Protein AF-X1G5Z4-F1 (afdb_monomer_lite)

Structure (mmCIF, N/CA/C/O backbone):
data_AF-X1G5Z4-F1
#
_entry.id   AF-X1G5Z4-F1
#
loop_
_atom_site.group_PDB
_atom_site.id
_atom_site.type_symbol
_atom_site.label_atom_id
_atom_site.label_alt_id
_atom_site.label_comp_id
_atom_site.label_asym_id
_atom_site.label_entity_id
_atom_site.label_seq_id
_atom_site.pdbx_PDB_ins_code
_atom_site.Cartn_x
_atom_site.Cartn_y
_atom_site.Cartn_z
_atom_site.occupancy
_atom_site.B_iso_or_equiv
_atom_site.auth_seq_id
_atom_site.auth_comp_id
_atom_site.auth_asym_id
_atom_site.auth_atom_id
_atom_site.pdbx_PDB_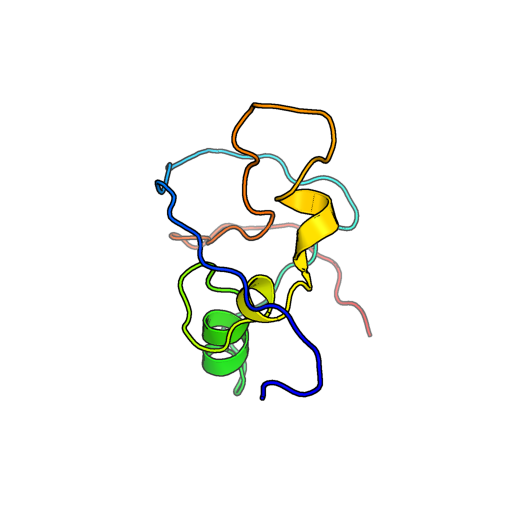model_num
ATOM 1 N N . LEU A 1 1 ? 25.718 -4.252 -3.796 1.00 71.56 1 LEU A N 1
ATOM 2 C CA . LEU A 1 1 ? 24.532 -3.883 -4.605 1.00 71.56 1 LEU A CA 1
ATOM 3 C C . LEU A 1 1 ? 23.380 -4.778 -4.162 1.00 71.56 1 LEU A C 1
ATOM 5 O O . LEU A 1 1 ? 23.634 -5.970 -4.118 1.00 71.56 1 LEU A O 1
ATOM 9 N N . TYR A 1 2 ? 22.230 -4.211 -3.768 1.00 82.38 2 TYR A N 1
ATOM 10 C CA . TYR A 1 2 ? 20.936 -4.788 -3.311 1.00 82.38 2 TYR A CA 1
ATOM 11 C C . TYR A 1 2 ? 20.721 -6.323 -3.258 1.00 82.38 2 TYR A C 1
ATOM 13 O O . TYR A 1 2 ? 19.683 -6.817 -3.669 1.00 82.38 2 TYR A O 1
ATOM 21 N N . GLN A 1 3 ? 21.6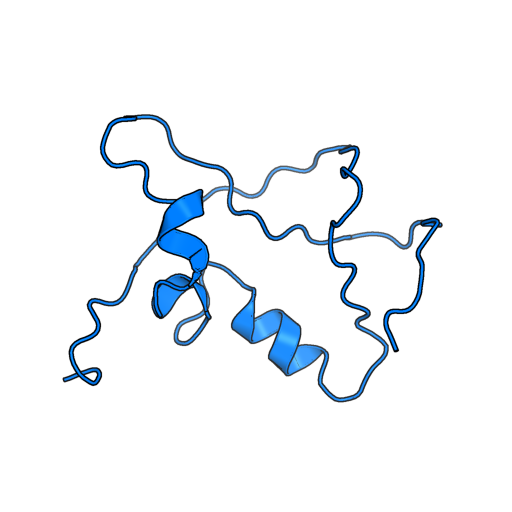80 -7.108 -2.767 1.00 86.12 3 GLN A N 1
ATOM 22 C CA . GLN A 1 3 ? 21.628 -8.577 -2.705 1.00 86.12 3 GLN A CA 1
ATOM 23 C C . GLN A 1 3 ? 21.183 -9.268 -4.011 1.00 86.12 3 GLN A C 1
ATOM 25 O O . GLN A 1 3 ? 20.529 -10.303 -3.982 1.00 86.12 3 GLN A O 1
ATOM 30 N N . GLY A 1 4 ? 21.526 -8.696 -5.170 1.00 85.62 4 GLY A N 1
ATOM 31 C CA . GLY A 1 4 ? 21.122 -9.231 -6.477 1.00 85.62 4 GLY A CA 1
ATOM 32 C C . GLY A 1 4 ? 19.701 -8.866 -6.929 1.00 85.62 4 GLY A C 1
ATOM 33 O O . GLY A 1 4 ? 19.297 -9.302 -8.004 1.00 85.62 4 GLY A O 1
ATOM 34 N N . HIS A 1 5 ? 18.967 -8.048 -6.169 1.00 85.00 5 HIS A N 1
ATOM 35 C CA . HIS A 1 5 ? 17.671 -7.512 -6.583 1.00 85.00 5 HIS A CA 1
ATOM 36 C C . HIS A 1 5 ? 17.821 -6.334 -7.551 1.00 85.00 5 HIS A C 1
ATOM 38 O O . HIS A 1 5 ? 18.661 -5.447 -7.362 1.00 85.00 5 HIS A O 1
ATOM 44 N N . TYR A 1 6 ? 16.957 -6.316 -8.567 1.00 89.06 6 TYR A N 1
ATOM 45 C CA . TYR A 1 6 ? 16.745 -5.169 -9.444 1.00 89.06 6 TYR A CA 1
ATOM 46 C C . TYR A 1 6 ? 15.545 -4.388 -8.931 1.00 89.06 6 TYR A C 1
ATOM 48 O O . TYR A 1 6 ? 14.402 -4.798 -9.121 1.00 89.06 6 TYR A O 1
ATOM 56 N N . LEU A 1 7 ? 15.829 -3.270 -8.269 1.00 91.69 7 LEU A N 1
ATOM 57 C CA . LEU A 1 7 ? 14.798 -2.451 -7.654 1.00 91.69 7 LEU A CA 1
ATOM 58 C C . LEU A 1 7 ? 13.822 -1.895 -8.689 1.00 91.69 7 LEU A C 1
ATOM 60 O O . LEU A 1 7 ? 14.233 -1.388 -9.738 1.00 91.69 7 LEU A O 1
ATOM 64 N N . ASN A 1 8 ? 12.537 -1.934 -8.353 1.00 90.25 8 ASN A N 1
ATOM 65 C CA . ASN A 1 8 ? 11.517 -1.259 -9.140 1.00 90.25 8 ASN A CA 1
ATOM 66 C C . ASN A 1 8 ? 11.483 0.237 -8.844 1.00 90.25 8 ASN A C 1
ATOM 68 O O . ASN A 1 8 ? 11.630 0.673 -7.706 1.00 90.25 8 ASN A O 1
ATOM 72 N N . SER A 1 9 ? 11.177 1.014 -9.878 1.00 89.44 9 SER A N 1
ATOM 73 C CA . SER A 1 9 ? 10.759 2.404 -9.751 1.00 89.44 9 SER A CA 1
ATOM 74 C C . SER A 1 9 ? 9.485 2.585 -10.561 1.00 89.44 9 SER A C 1
ATOM 76 O O . SER A 1 9 ? 9.459 2.279 -11.755 1.00 89.44 9 SER A O 1
ATOM 78 N N . VAL A 1 10 ? 8.417 3.034 -9.906 1.00 88.75 10 VAL A N 1
ATOM 79 C CA . VAL A 1 10 ? 7.105 3.209 -10.532 1.00 88.75 10 VAL A CA 1
ATOM 80 C C . VAL A 1 10 ? 6.582 4.621 -10.313 1.00 88.75 10 VAL A C 1
ATOM 82 O O . VAL A 1 10 ? 6.946 5.305 -9.357 1.00 88.75 10 VAL A O 1
ATOM 85 N N . LYS A 1 11 ? 5.693 5.039 -11.210 1.00 90.38 11 LYS A N 1
ATOM 86 C CA . LYS A 1 11 ? 4.832 6.207 -11.046 1.00 90.38 11 LYS A CA 1
ATOM 87 C C . LYS A 1 11 ? 3.420 5.819 -11.439 1.00 90.38 11 LYS A C 1
ATOM 89 O O . LYS A 1 11 ? 3.235 5.019 -12.358 1.00 90.38 11 LYS A O 1
ATOM 94 N N . GLY A 1 12 ? 2.444 6.376 -10.740 1.00 88.62 12 GLY A N 1
ATOM 95 C CA . GLY A 1 12 ? 1.040 6.109 -11.002 1.00 88.62 12 GLY A CA 1
ATOM 96 C C . GLY A 1 12 ? 0.158 7.280 -10.615 1.00 88.62 12 GLY A C 1
ATOM 97 O O . GLY A 1 12 ? 0.611 8.283 -10.068 1.00 88.62 12 GLY A O 1
ATOM 98 N N . GLU A 1 13 ? -1.125 7.131 -10.909 1.00 92.44 13 GLU A N 1
ATOM 99 C CA . GLU A 1 13 ? -2.153 8.082 -10.519 1.00 92.44 13 GLU A CA 1
ATOM 100 C C . GLU A 1 13 ? -3.089 7.437 -9.498 1.00 92.44 13 GLU A C 1
ATOM 102 O O . GLU A 1 13 ? -3.424 6.252 -9.573 1.00 92.44 13 GLU A O 1
ATOM 107 N N . TYR A 1 14 ? -3.515 8.235 -8.522 1.00 92.75 14 TYR A N 1
ATOM 108 C CA . TYR A 1 14 ? -4.506 7.818 -7.544 1.00 92.75 14 TYR A CA 1
ATOM 109 C C . TYR A 1 14 ? -5.905 8.140 -8.053 1.00 92.75 14 TYR A C 1
ATOM 111 O O . TYR A 1 14 ? -6.226 9.298 -8.318 1.00 92.75 14 TYR A O 1
ATOM 119 N N . HIS A 1 15 ? -6.764 7.126 -8.101 1.00 93.00 15 HIS A N 1
ATOM 120 C CA . HIS A 1 15 ? -8.169 7.287 -8.456 1.00 93.00 15 HIS A CA 1
ATOM 121 C C . HIS A 1 15 ? -9.066 6.912 -7.278 1.00 93.00 15 HIS A C 1
ATOM 123 O O . HIS A 1 15 ? -8.862 5.900 -6.609 1.00 93.00 15 HIS A O 1
ATOM 129 N N . LEU A 1 16 ? -10.074 7.746 -7.020 1.00 94.38 16 LEU A N 1
ATOM 130 C CA . LEU A 1 16 ? -11.135 7.425 -6.073 1.00 94.38 16 LEU A CA 1
ATOM 131 C C . LEU A 1 16 ? -12.154 6.528 -6.765 1.00 94.38 16 LEU A C 1
ATOM 133 O O . LEU A 1 16 ? -12.830 6.965 -7.693 1.00 94.38 16 LEU A O 1
ATOM 137 N N . GLU A 1 17 ? -12.298 5.301 -6.281 1.00 93.50 17 GLU A N 1
ATOM 138 C CA . GLU A 1 17 ? -13.285 4.357 -6.794 1.00 93.50 17 GLU A CA 1
ATOM 139 C C . GLU A 1 17 ? -14.114 3.730 -5.671 1.00 93.50 17 GLU A C 1
ATOM 141 O O . GLU A 1 17 ? -13.672 3.604 -4.527 1.00 93.50 17 GLU A O 1
ATOM 146 N N . LYS A 1 18 ? -15.345 3.335 -6.009 1.00 91.75 18 LYS A N 1
ATOM 147 C CA . LYS A 1 18 ? -16.099 2.359 -5.221 1.00 91.75 18 LYS A CA 1
ATOM 148 C C . LYS A 1 18 ? -15.785 0.994 -5.804 1.00 91.75 18 LYS A C 1
ATOM 150 O O . LYS A 1 18 ? -16.006 0.784 -6.994 1.00 91.75 18 LYS A O 1
ATOM 155 N N . LYS A 1 19 ? -15.280 0.093 -4.971 1.00 91.00 19 LYS A N 1
ATOM 156 C CA . LYS A 1 19 ? -14.815 -1.220 -5.398 1.00 91.00 19 LYS A CA 1
ATOM 157 C C . LYS A 1 19 ? -15.402 -2.302 -4.508 1.00 91.00 19 LYS A C 1
ATOM 159 O O . LYS A 1 19 ? -15.442 -2.143 -3.289 1.00 91.00 19 LYS A O 1
ATOM 164 N N . GLU A 1 20 ? -15.827 -3.389 -5.132 1.00 91.62 20 GLU A N 1
ATOM 165 C CA . GLU A 1 20 ? -16.117 -4.641 -4.445 1.00 91.62 20 GLU A CA 1
ATOM 166 C C . GLU A 1 20 ? -14.845 -5.485 -4.403 1.00 91.62 20 GLU A C 1
ATOM 168 O O . GLU A 1 20 ? -14.124 -5.599 -5.397 1.00 91.62 20 GLU A O 1
ATOM 173 N N . PHE A 1 21 ? -14.554 -6.048 -3.236 1.00 90.94 21 PHE A N 1
ATOM 174 C CA . PHE A 1 21 ? -13.378 -6.880 -3.029 1.00 90.94 21 PHE A CA 1
ATOM 175 C C . PHE A 1 21 ? -13.792 -8.351 -3.002 1.00 90.94 21 PHE A C 1
ATOM 177 O O . PHE A 1 21 ? -14.747 -8.684 -2.297 1.00 90.94 21 PHE A O 1
ATOM 184 N N . PRO A 1 22 ? -13.107 -9.229 -3.754 1.00 91.94 22 PRO A N 1
ATOM 185 C CA . PRO A 1 22 ? -13.401 -10.654 -3.726 1.00 91.94 22 PRO A CA 1
ATOM 186 C C . PRO A 1 22 ? -13.018 -11.273 -2.376 1.00 91.94 22 PRO A C 1
ATOM 188 O O . PRO A 1 22 ? -12.195 -10.728 -1.628 1.00 91.94 22 PRO A O 1
ATOM 191 N N . GLU A 1 23 ? -13.583 -12.447 -2.094 1.00 90.88 23 GLU A N 1
ATOM 192 C CA . GLU A 1 23 ? -13.168 -13.293 -0.974 1.00 90.88 23 GLU A CA 1
ATOM 193 C C . GLU A 1 23 ? -11.653 -13.564 -1.023 1.00 90.88 23 GLU A C 1
ATOM 195 O O . GLU A 1 23 ? -11.058 -13.675 -2.098 1.00 90.88 23 GLU A O 1
ATOM 200 N N . GLY A 1 24 ? -11.015 -13.621 0.148 1.00 90.75 24 GLY A N 1
ATOM 201 C CA . GLY A 1 24 ? -9.560 -13.759 0.274 1.00 90.75 24 GLY A CA 1
ATOM 202 C C . GLY A 1 24 ? -8.787 -12.437 0.227 1.00 90.75 24 GLY A C 1
ATOM 203 O O . GLY A 1 24 ? -7.570 -12.436 0.412 1.00 90.75 24 GLY A O 1
ATOM 204 N N . THR A 1 25 ? -9.460 -11.297 0.031 1.00 93.00 25 THR A N 1
ATOM 205 C CA . THR A 1 25 ? -8.823 -9.979 0.181 1.00 93.00 25 THR A CA 1
ATOM 206 C C . THR A 1 25 ? -8.429 -9.735 1.638 1.00 93.00 25 THR A C 1
ATOM 208 O O . THR A 1 25 ? -9.260 -9.812 2.542 1.00 93.00 25 THR A O 1
ATOM 211 N N . LEU A 1 26 ? -7.166 -9.373 1.869 1.00 93.69 26 LEU A N 1
ATOM 212 C CA . LEU A 1 26 ? -6.668 -9.061 3.206 1.00 93.69 26 LEU A CA 1
ATOM 213 C C . LEU A 1 26 ? -7.030 -7.629 3.610 1.00 93.69 26 LEU A C 1
ATOM 215 O O . LEU A 1 26 ? -6.676 -6.663 2.934 1.00 93.69 26 LEU A O 1
ATOM 219 N N . PHE A 1 27 ? -7.687 -7.491 4.761 1.00 93.06 27 PHE A N 1
ATOM 220 C CA . PHE A 1 27 ? -7.927 -6.200 5.397 1.00 93.06 27 PHE A CA 1
ATOM 221 C C . PHE A 1 27 ? -6.861 -5.923 6.459 1.00 93.06 27 PHE A C 1
ATOM 223 O O . PHE A 1 27 ? -6.782 -6.619 7.470 1.00 93.06 27 PHE A O 1
ATOM 230 N N . ILE A 1 28 ? -6.077 -4.863 6.267 1.00 93.12 28 ILE A N 1
ATOM 231 C CA . ILE A 1 28 ? -5.012 -4.482 7.199 1.00 93.12 28 ILE A CA 1
ATOM 232 C C . ILE A 1 28 ? -5.502 -3.321 8.061 1.00 93.12 28 ILE A C 1
ATOM 234 O O . ILE A 1 28 ? -5.654 -2.192 7.595 1.00 93.12 28 ILE A O 1
ATOM 238 N N . ALA A 1 29 ? -5.764 -3.602 9.338 1.00 91.69 29 ALA A N 1
ATOM 239 C CA . ALA A 1 29 ? -6.185 -2.583 10.288 1.00 91.69 29 ALA A CA 1
ATOM 240 C C . ALA A 1 29 ? -5.022 -1.643 10.639 1.00 91.69 29 ALA A C 1
ATOM 242 O O . ALA A 1 29 ? -3.902 -2.084 10.895 1.00 91.69 29 ALA A O 1
ATOM 243 N N . THR A 1 30 ? -5.310 -0.344 10.723 1.00 92.06 30 THR A N 1
ATOM 244 C CA . THR A 1 30 ? -4.344 0.674 11.168 1.00 92.06 30 THR A CA 1
ATOM 245 C C . THR A 1 30 ? -4.397 0.936 12.676 1.00 92.06 30 THR A C 1
ATOM 247 O O . THR A 1 30 ? -3.552 1.642 13.212 1.00 92.06 30 THR A O 1
ATOM 250 N N . ALA A 1 31 ? -5.349 0.334 13.394 1.00 92.31 31 ALA A N 1
ATOM 251 C CA . ALA A 1 31 ? -5.460 0.408 14.852 1.00 92.31 31 ALA A CA 1
ATOM 252 C C . ALA A 1 31 ? -4.546 -0.621 15.550 1.00 92.31 31 ALA A C 1
ATOM 254 O O . ALA A 1 31 ? -4.994 -1.388 16.398 1.00 92.31 31 ALA A O 1
ATOM 255 N N . GLN A 1 32 ? -3.271 -0.671 15.157 1.00 94.94 32 GLN A N 1
ATOM 256 C CA . GLN A 1 32 ? -2.257 -1.547 15.749 1.00 94.94 32 GLN A CA 1
ATOM 257 C C . GLN A 1 32 ? -0.881 -0.857 15.776 1.00 94.94 32 GLN A C 1
ATOM 259 O O . GLN A 1 32 ? -0.637 0.027 14.952 1.00 94.94 32 GLN A O 1
ATOM 264 N N . PRO A 1 33 ? 0.054 -1.269 16.655 1.00 97.69 33 PRO A N 1
ATOM 265 C CA . PRO A 1 33 ? 1.351 -0.598 16.810 1.00 97.69 33 PRO A CA 1
ATOM 266 C C . PRO A 1 33 ? 2.192 -0.506 15.528 1.00 97.69 33 PRO A C 1
ATOM 268 O O . PRO A 1 33 ? 2.914 0.466 15.329 1.00 97.69 33 PRO A O 1
ATOM 271 N N . LEU A 1 34 ? 2.083 -1.497 14.636 1.00 97.44 34 LEU A N 1
ATOM 272 C CA . LEU A 1 34 ? 2.873 -1.582 13.402 1.00 97.44 34 LEU A CA 1
ATOM 273 C C . LEU A 1 34 ? 2.181 -0.963 12.177 1.00 97.44 34 LEU A C 1
ATOM 275 O O . LEU A 1 34 ? 2.640 -1.155 11.052 1.00 97.44 34 LEU A O 1
ATOM 279 N N . ALA A 1 35 ? 1.098 -0.204 12.362 1.00 96.38 35 ALA A N 1
ATOM 280 C CA . ALA A 1 35 ? 0.334 0.375 11.256 1.00 96.38 35 ALA A CA 1
ATOM 281 C C . ALA A 1 35 ? 1.180 1.252 10.321 1.00 96.38 35 ALA A C 1
ATOM 283 O O . ALA A 1 35 ? 1.047 1.152 9.104 1.00 96.38 35 ALA A O 1
ATOM 284 N N . ASN A 1 36 ? 2.090 2.057 10.876 1.00 96.38 36 ASN A N 1
ATOM 285 C CA . ASN A 1 36 ? 2.983 2.904 10.082 1.00 96.38 36 ASN A CA 1
ATOM 286 C C . ASN A 1 36 ? 3.955 2.076 9.233 1.00 96.38 36 ASN A C 1
ATOM 288 O O . ASN A 1 36 ? 4.224 2.433 8.091 1.00 96.38 36 ASN A O 1
ATOM 292 N N . VAL A 1 37 ? 4.443 0.951 9.768 1.00 97.06 37 VAL A N 1
ATOM 293 C CA . VAL A 1 37 ? 5.323 0.030 9.035 1.00 97.06 37 VAL A CA 1
ATOM 294 C C . VAL A 1 37 ? 4.550 -0.630 7.899 1.00 97.06 37 VAL A C 1
ATOM 296 O O . VAL A 1 37 ? 5.022 -0.638 6.769 1.00 97.06 37 VAL A O 1
ATOM 299 N N . ALA A 1 38 ? 3.337 -1.120 8.168 1.00 97.06 38 ALA A N 1
ATOM 300 C CA . ALA A 1 38 ? 2.485 -1.694 7.132 1.00 97.06 38 ALA A CA 1
ATOM 301 C C . ALA A 1 38 ? 2.180 -0.675 6.021 1.00 97.06 38 ALA A C 1
ATOM 303 O O . ALA A 1 38 ? 2.331 -0.995 4.846 1.00 97.06 38 ALA A O 1
ATOM 304 N N . ALA A 1 39 ? 1.815 0.561 6.378 1.00 95.69 39 ALA A N 1
ATOM 305 C CA . ALA A 1 39 ? 1.563 1.626 5.411 1.00 95.69 39 ALA A CA 1
ATOM 306 C C . ALA A 1 39 ? 2.807 1.939 4.562 1.00 95.69 39 ALA A C 1
ATOM 308 O O . ALA A 1 39 ? 2.700 2.016 3.344 1.00 95.69 39 ALA A O 1
ATOM 309 N N . TYR A 1 40 ? 3.983 2.055 5.186 1.00 97.00 40 TYR A N 1
ATOM 310 C CA . TYR A 1 40 ? 5.243 2.319 4.487 1.00 97.00 40 TYR A CA 1
ATOM 311 C C . TYR A 1 40 ? 5.649 1.183 3.538 1.00 97.00 40 TYR A C 1
ATOM 313 O O . TYR A 1 40 ? 6.070 1.441 2.413 1.00 97.00 40 TYR A O 1
ATOM 321 N N . LEU A 1 41 ? 5.501 -0.073 3.971 1.00 97.50 41 LEU A N 1
ATOM 322 C CA . LEU A 1 41 ? 5.843 -1.247 3.166 1.00 97.50 41 LEU A CA 1
ATOM 323 C C . LEU A 1 41 ? 4.899 -1.443 1.977 1.00 97.50 41 LEU A C 1
ATOM 325 O O . LEU A 1 41 ? 5.317 -1.965 0.944 1.00 97.50 41 LEU A O 1
ATOM 329 N N . LEU A 1 42 ? 3.631 -1.065 2.130 1.00 96.69 42 LEU A N 1
ATOM 330 C CA . LEU A 1 42 ? 2.604 -1.261 1.111 1.00 96.69 42 LEU A CA 1
ATOM 331 C C . LEU A 1 42 ? 2.443 -0.061 0.175 1.00 96.69 42 LEU A C 1
ATOM 333 O O . LEU A 1 42 ? 1.802 -0.213 -0.860 1.00 96.69 42 LEU A O 1
ATOM 337 N N . GLU A 1 43 ? 3.005 1.102 0.497 1.00 95.25 43 GLU A N 1
ATOM 338 C CA . GLU A 1 43 ? 2.962 2.286 -0.362 1.00 95.25 43 GLU A CA 1
ATOM 339 C C . GLU A 1 43 ? 3.817 2.067 -1.633 1.00 95.25 43 GLU A C 1
ATOM 341 O O . GLU A 1 43 ? 5.004 1.749 -1.526 1.00 95.25 43 GLU A O 1
ATOM 346 N N . PRO A 1 44 ? 3.248 2.227 -2.846 1.00 93.94 44 PRO A N 1
ATOM 347 C CA . PRO A 1 44 ? 3.927 1.875 -4.097 1.00 93.94 44 PRO A CA 1
ATOM 348 C C . PRO A 1 44 ? 5.126 2.772 -4.427 1.00 93.94 44 PRO A C 1
ATOM 350 O O . PRO A 1 44 ? 6.070 2.312 -5.061 1.00 93.9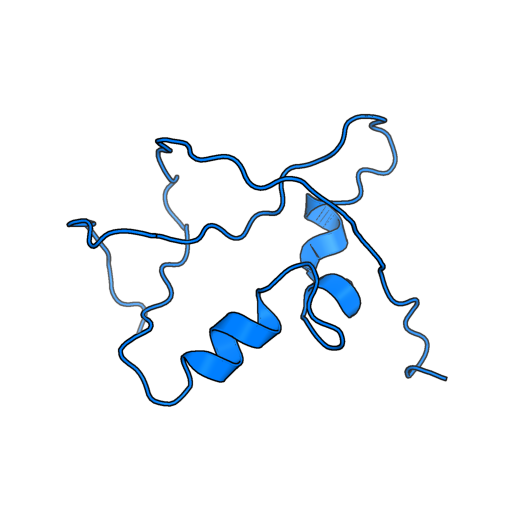4 44 PRO A O 1
ATOM 353 N N . GLU A 1 45 ? 5.101 4.038 -4.008 1.00 93.69 45 GLU A N 1
ATOM 354 C CA . GLU A 1 45 ? 6.191 4.999 -4.245 1.00 93.69 45 GLU A CA 1
ATOM 355 C C . GLU A 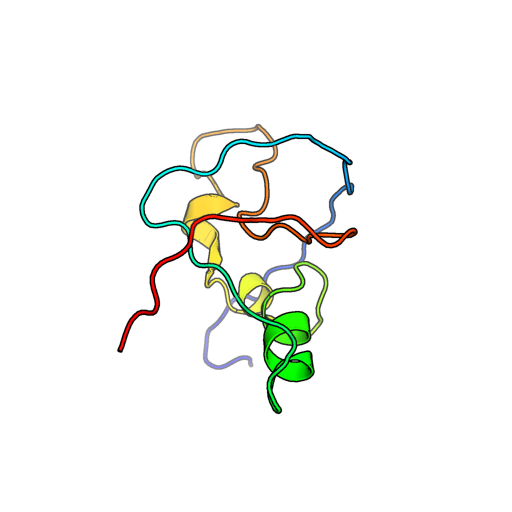1 45 ? 7.145 5.135 -3.046 1.00 93.69 45 GLU A C 1
ATOM 357 O O . GLU A 1 45 ? 7.920 6.085 -2.973 1.00 93.69 45 GLU A O 1
ATOM 362 N N . SER A 1 46 ? 7.080 4.205 -2.090 1.00 94.81 46 SER A N 1
ATOM 363 C CA . SER A 1 46 ? 7.993 4.159 -0.948 1.00 94.81 46 SER A CA 1
ATOM 364 C C . SER A 1 46 ? 9.392 3.719 -1.371 1.00 94.81 46 SER A C 1
ATOM 366 O O . SER A 1 46 ? 9.526 2.739 -2.100 1.00 94.81 46 SER A O 1
ATOM 368 N N . ASP A 1 47 ? 10.427 4.391 -0.864 1.00 92.69 47 ASP A N 1
ATOM 369 C CA . ASP A 1 47 ? 11.828 4.148 -1.242 1.00 92.69 47 ASP A CA 1
ATOM 370 C C . ASP A 1 47 ? 12.341 2.741 -0.879 1.00 92.69 47 ASP A C 1
ATOM 372 O O . ASP A 1 47 ? 13.274 2.250 -1.512 1.00 92.69 47 ASP A O 1
ATOM 376 N N . ASP A 1 48 ? 11.745 2.093 0.128 1.00 93.31 48 ASP A N 1
ATOM 377 C CA . ASP A 1 48 ? 12.146 0.766 0.625 1.00 93.31 48 ASP A CA 1
ATOM 378 C C . ASP A 1 48 ? 10.919 -0.139 0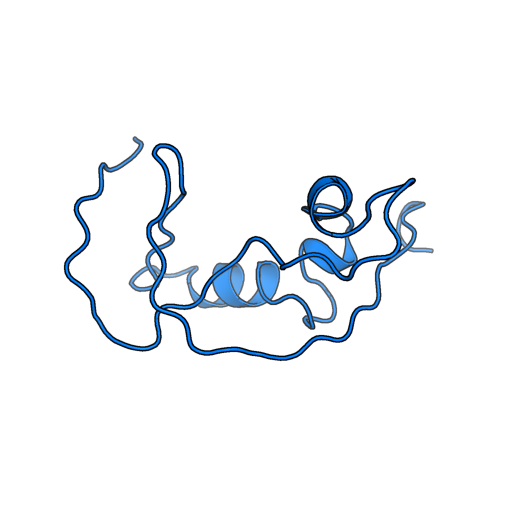.864 1.00 93.31 48 ASP A C 1
ATOM 380 O O . ASP A 1 48 ? 10.848 -0.933 1.805 1.00 93.31 48 ASP A O 1
ATOM 384 N N . GLY A 1 49 ? 9.891 0.031 0.026 1.00 95.38 49 GLY A N 1
ATOM 385 C CA . GLY A 1 49 ? 8.640 -0.724 0.094 1.00 95.38 49 GLY A CA 1
ATOM 386 C C . GLY A 1 49 ? 8.706 -2.101 -0.575 1.00 95.38 49 GLY A C 1
ATOM 387 O O . GLY A 1 49 ? 9.608 -2.424 -1.348 1.00 95.38 49 GLY A O 1
ATOM 388 N N . LEU A 1 50 ? 7.680 -2.921 -0.348 1.00 96.12 50 LEU A N 1
ATOM 389 C CA . LEU A 1 50 ? 7.575 -4.265 -0.928 1.00 96.12 50 LEU A CA 1
ATOM 390 C C . LEU A 1 50 ? 7.553 -4.252 -2.463 1.00 96.12 50 LEU A C 1
ATOM 392 O O . LEU A 1 50 ? 8.058 -5.181 -3.093 1.00 96.12 50 LEU A O 1
ATOM 396 N N . LEU A 1 51 ? 6.989 -3.206 -3.076 1.00 94.62 51 LEU A N 1
ATOM 397 C CA . LEU A 1 51 ? 7.008 -3.055 -4.530 1.00 94.62 51 LEU A CA 1
ATOM 398 C C . LEU A 1 51 ? 8.424 -2.808 -5.061 1.00 94.62 51 LEU A C 1
ATOM 400 O O . LEU A 1 51 ? 8.802 -3.421 -6.060 1.00 94.62 51 LEU A O 1
ATOM 404 N N . VAL A 1 52 ? 9.204 -1.958 -4.387 1.00 94.25 52 VAL A N 1
ATOM 405 C CA . VAL A 1 52 ? 10.611 -1.698 -4.730 1.00 94.25 52 VAL A CA 1
ATOM 406 C C . VAL A 1 52 ? 11.420 -2.995 -4.691 1.00 94.25 52 VAL A C 1
ATOM 408 O O . VAL A 1 52 ? 12.216 -3.238 -5.595 1.00 94.25 52 VAL A O 1
ATOM 411 N N . TRP A 1 53 ? 11.127 -3.876 -3.730 1.00 94.31 53 TRP A N 1
ATOM 412 C CA . TRP A 1 53 ? 11.715 -5.217 -3.593 1.00 94.31 53 TRP A CA 1
ATOM 413 C C . TRP A 1 53 ? 11.030 -6.323 -4.41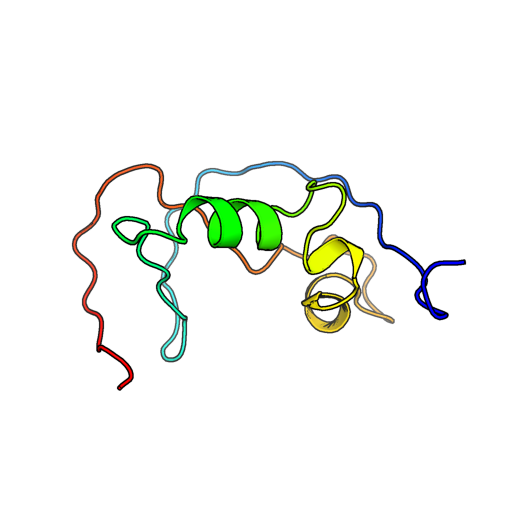5 1.00 94.31 53 TRP A C 1
ATOM 415 O O . TRP A 1 53 ? 11.184 -7.507 -4.112 1.00 94.31 53 TRP A O 1
ATOM 425 N N . ASN A 1 54 ? 10.293 -5.963 -5.468 1.00 92.94 54 ASN A N 1
ATOM 426 C CA . ASN A 1 54 ? 9.722 -6.886 -6.457 1.00 92.94 54 ASN A CA 1
ATOM 427 C C . ASN A 1 54 ? 8.607 -7.827 -5.952 1.00 92.94 54 ASN A C 1
ATOM 429 O O . ASN A 1 54 ? 8.211 -8.760 -6.657 1.00 92.94 54 ASN A O 1
ATOM 433 N N . PHE A 1 55 ? 8.052 -7.610 -4.754 1.00 94.19 55 PHE A N 1
ATOM 434 C CA . PHE A 1 55 ? 7.029 -8.501 -4.184 1.00 94.19 55 PHE A CA 1
ATOM 435 C C . PHE A 1 55 ? 5.746 -8.547 -5.034 1.00 94.19 55 PHE A C 1
ATOM 437 O O . PHE A 1 55 ? 5.094 -9.586 -5.150 1.00 94.19 55 PHE A O 1
ATOM 444 N N . PHE A 1 56 ? 5.394 -7.422 -5.661 1.00 93.38 56 PHE A N 1
ATOM 445 C CA . PHE A 1 56 ? 4.167 -7.268 -6.444 1.00 93.38 56 PHE A CA 1
ATOM 446 C C . PHE A 1 56 ? 4.364 -7.404 -7.961 1.00 93.38 56 PHE A C 1
ATOM 448 O O . PHE A 1 56 ? 3.409 -7.178 -8.705 1.00 93.38 56 PHE A O 1
ATOM 455 N N . ASP A 1 57 ? 5.542 -7.813 -8.444 1.00 89.69 57 ASP A N 1
ATOM 456 C CA . ASP A 1 57 ? 5.867 -7.839 -9.883 1.00 89.69 57 ASP A CA 1
ATOM 457 C C . ASP A 1 57 ? 4.862 -8.626 -10.712 1.00 89.69 57 ASP A C 1
ATOM 459 O O . ASP A 1 57 ? 4.474 -8.199 -11.793 1.00 89.69 57 ASP A O 1
ATOM 463 N N . ARG A 1 58 ? 4.365 -9.741 -10.173 1.00 87.31 58 ARG A N 1
ATOM 464 C CA . ARG A 1 58 ? 3.360 -10.574 -10.850 1.00 87.31 58 ARG A CA 1
ATOM 465 C C . ARG A 1 58 ? 2.035 -9.850 -11.103 1.00 87.31 58 ARG A C 1
ATOM 467 O O . ARG A 1 58 ? 1.286 -10.271 -11.977 1.00 87.31 58 ARG A O 1
ATOM 474 N N . TYR A 1 59 ? 1.743 -8.804 -10.334 1.00 86.38 59 TYR A N 1
ATOM 475 C CA . TYR A 1 59 ? 0.528 -8.004 -10.456 1.00 86.38 59 TYR A CA 1
ATOM 476 C C . TYR A 1 59 ? 0.746 -6.758 -11.311 1.00 86.38 59 TYR A C 1
ATOM 478 O O . TYR A 1 59 ? -0.148 -6.385 -12.065 1.00 86.38 59 TYR A O 1
ATOM 486 N N . VAL A 1 60 ? 1.916 -6.118 -11.204 1.00 86.12 60 VAL A N 1
ATOM 487 C CA . VAL A 1 60 ? 2.178 -4.839 -11.885 1.00 86.12 60 VAL A CA 1
ATOM 488 C C . VAL A 1 60 ? 2.921 -4.972 -13.217 1.00 86.12 60 VAL A C 1
ATOM 490 O O . VAL A 1 60 ? 2.709 -4.159 -14.116 1.00 86.12 60 VAL A O 1
ATOM 493 N N . VAL A 1 61 ? 3.757 -5.999 -13.380 1.00 77.31 61 VAL A N 1
ATOM 494 C CA . VAL A 1 61 ? 4.564 -6.235 -14.582 1.00 77.31 61 VAL A CA 1
ATOM 495 C C . VAL A 1 61 ? 4.024 -7.459 -15.316 1.00 77.31 61 VAL A C 1
ATOM 497 O O . VAL A 1 61 ? 4.342 -8.606 -15.008 1.00 77.31 61 VAL A O 1
ATOM 500 N N . SER A 1 62 ? 3.213 -7.224 -16.345 1.00 68.25 62 SER A N 1
ATOM 501 C CA . SER A 1 62 ? 2.812 -8.282 -17.271 1.00 68.25 62 SER A CA 1
ATOM 502 C C . SER A 1 62 ? 3.813 -8.375 -18.422 1.00 68.25 62 SER A C 1
ATOM 504 O O . SER A 1 62 ? 3.927 -7.450 -19.221 1.00 68.25 62 SER A O 1
ATOM 506 N N . GLN A 1 63 ? 4.479 -9.526 -18.564 1.00 66.62 63 GLN A N 1
ATOM 507 C CA . GLN A 1 63 ? 5.469 -9.778 -19.626 1.00 66.62 63 GLN A CA 1
ATOM 508 C C . GLN A 1 63 ? 4.913 -9.620 -21.055 1.00 66.62 63 GLN A C 1
ATOM 510 O O . GLN A 1 63 ? 5.682 -9.427 -21.991 1.00 66.62 63 GLN A O 1
ATOM 515 N N . TRP A 1 64 ? 3.587 -9.674 -21.231 1.00 71.62 64 TRP A N 1
ATOM 516 C CA . TRP A 1 64 ? 2.938 -9.695 -22.548 1.00 71.62 64 TRP A CA 1
ATOM 517 C C . TRP A 1 64 ? 1.818 -8.661 -22.712 1.00 71.62 64 TRP A C 1
ATOM 519 O O . TRP A 1 64 ? 1.099 -8.692 -23.710 1.00 71.62 64 TRP A O 1
ATOM 529 N N . ARG A 1 65 ? 1.639 -7.743 -21.750 1.00 70.62 65 ARG A N 1
ATOM 530 C CA . ARG A 1 65 ? 0.618 -6.682 -21.839 1.00 70.62 65 ARG A CA 1
ATOM 531 C C . ARG A 1 65 ? 1.296 -5.323 -21.808 1.00 70.62 65 ARG A C 1
ATOM 533 O O . ARG A 1 65 ? 2.184 -5.097 -20.999 1.00 70.62 65 ARG A O 1
ATOM 540 N N . ARG A 1 66 ? 0.857 -4.424 -22.688 1.00 71.62 66 ARG A N 1
ATOM 541 C CA . ARG A 1 66 ? 1.354 -3.038 -22.764 1.00 71.62 66 ARG A CA 1
ATOM 542 C C . ARG A 1 66 ? 0.560 -2.072 -21.880 1.00 71.62 66 ARG A C 1
ATOM 544 O O . ARG A 1 66 ? 0.890 -0.895 -21.825 1.00 71.62 66 ARG A O 1
ATOM 551 N N . GLU A 1 67 ? -0.496 -2.556 -21.234 1.00 80.81 67 GLU A N 1
ATOM 552 C CA . GLU A 1 67 ? -1.379 -1.762 -20.384 1.00 80.81 67 GLU A CA 1
ATOM 553 C C . GLU A 1 67 ? -0.786 -1.598 -18.987 1.00 80.81 67 GLU A C 1
ATOM 555 O O . GLU A 1 67 ? -0.304 -2.569 -18.393 1.00 80.81 67 GLU A O 1
ATOM 560 N N . LEU A 1 68 ? -0.882 -0.380 -18.449 1.00 80.69 68 LEU A N 1
ATOM 561 C CA . LEU A 1 68 ? -0.571 -0.111 -17.050 1.00 80.69 68 LEU A CA 1
ATOM 562 C C . LEU A 1 68 ? -1.495 -0.949 -16.164 1.00 80.69 68 LEU A C 1
ATOM 564 O O . LEU A 1 68 ? -2.713 -0.941 -16.339 1.00 80.69 68 LEU A O 1
ATOM 568 N N . GLN A 1 69 ? -0.908 -1.689 -15.231 1.00 87.94 69 GLN A N 1
ATOM 569 C CA . GLN A 1 69 ? -1.662 -2.501 -14.287 1.00 87.94 69 GLN A CA 1
ATOM 570 C C . GLN A 1 69 ? -1.963 -1.704 -13.019 1.00 87.94 69 GLN A C 1
ATOM 572 O O . GLN A 1 69 ? -1.165 -0.877 -12.574 1.00 87.94 69 GLN A O 1
ATOM 577 N N . THR A 1 70 ? -3.117 -1.973 -12.416 1.00 90.94 70 THR A N 1
ATOM 578 C CA . THR A 1 70 ? -3.481 -1.387 -11.127 1.00 90.94 70 THR A CA 1
ATOM 579 C C . THR A 1 70 ? -2.700 -2.068 -10.010 1.00 90.94 70 THR A C 1
ATOM 581 O O . THR A 1 70 ? -2.666 -3.294 -9.912 1.00 90.94 70 THR A O 1
ATOM 584 N N . TYR A 1 71 ? -2.094 -1.267 -9.141 1.00 94.00 71 TYR A N 1
ATOM 585 C CA . TYR A 1 71 ? -1.423 -1.770 -7.951 1.00 94.00 71 TYR A CA 1
ATOM 586 C C . TYR A 1 71 ? -2.443 -2.407 -6.981 1.00 94.00 71 TYR A C 1
ATOM 588 O O . TYR A 1 71 ? -3.487 -1.802 -6.730 1.00 94.00 71 TYR A O 1
ATOM 596 N N . PRO A 1 72 ? -2.188 -3.609 -6.425 1.00 94.31 72 PRO A N 1
ATOM 597 C CA . PRO A 1 72 ? -3.202 -4.381 -5.698 1.00 94.31 72 PRO A CA 1
ATOM 598 C C . PRO A 1 72 ? -3.445 -3.918 -4.249 1.00 94.31 72 PRO A C 1
ATOM 600 O O . PRO A 1 72 ? -4.145 -4.599 -3.503 1.00 94.31 72 PRO A O 1
ATOM 603 N N . VAL A 1 73 ? -2.880 -2.783 -3.826 1.00 95.62 73 VAL A N 1
ATOM 604 C CA . VAL A 1 73 ? -3.099 -2.211 -2.490 1.00 95.62 73 VAL A CA 1
ATOM 605 C C . VAL A 1 73 ? -4.016 -1.001 -2.600 1.00 95.62 73 VAL A C 1
ATOM 607 O O . VAL A 1 73 ? -3.729 -0.041 -3.313 1.00 95.62 73 VAL A O 1
ATOM 610 N N . TYR A 1 74 ? -5.095 -1.022 -1.822 1.00 94.81 74 TYR A N 1
ATOM 611 C CA . TYR A 1 74 ? -6.091 0.042 -1.780 1.00 94.81 74 TYR A CA 1
ATOM 612 C C . TYR A 1 74 ? -6.110 0.711 -0.407 1.00 94.81 74 TYR A C 1
ATOM 614 O O . TYR A 1 74 ? -5.946 0.059 0.624 1.00 94.81 74 TYR A O 1
ATOM 622 N N . ARG A 1 75 ? -6.348 2.026 -0.390 1.00 93.94 75 ARG A N 1
ATOM 623 C CA . ARG A 1 75 ? -6.463 2.821 0.840 1.00 93.94 75 ARG A CA 1
ATOM 624 C C . ARG A 1 75 ? -7.918 3.194 1.086 1.00 93.94 75 ARG A C 1
ATOM 626 O O . ARG A 1 75 ? -8.577 3.765 0.219 1.00 93.94 75 ARG A O 1
ATOM 633 N N . LEU A 1 76 ? -8.404 2.929 2.293 1.00 92.56 76 LEU A N 1
ATOM 634 C CA . LEU A 1 76 ? -9.717 3.389 2.736 1.00 92.56 76 LEU A CA 1
ATOM 635 C C . LEU A 1 76 ? -9.582 4.777 3.355 1.00 92.56 76 LEU A C 1
ATOM 637 O O . LEU A 1 76 ? -9.060 4.936 4.453 1.00 92.56 76 LEU A O 1
ATOM 641 N N . LEU A 1 77 ? -10.057 5.793 2.636 1.00 90.06 77 LEU A N 1
ATOM 642 C CA . LEU A 1 77 ? -9.952 7.192 3.068 1.00 90.06 77 LEU A CA 1
ATOM 643 C C . LEU A 1 77 ? -11.016 7.595 4.092 1.00 90.06 77 LEU A C 1
ATOM 645 O O . LEU A 1 77 ? -10.897 8.624 4.752 1.00 90.06 77 LEU A O 1
ATOM 649 N N . LYS A 1 78 ? -12.088 6.809 4.189 1.00 89.62 78 LYS A N 1
ATOM 650 C CA . LYS A 1 78 ? -13.179 7.005 5.140 1.00 89.62 78 LYS A CA 1
ATOM 651 C C . LYS A 1 78 ? -13.446 5.685 5.858 1.00 89.62 78 LYS A C 1
ATOM 653 O O . LYS A 1 78 ? -13.288 4.635 5.234 1.00 89.62 78 LYS A O 1
ATOM 658 N N . PRO A 1 79 ? -13.877 5.718 7.128 1.00 86.62 79 PRO A N 1
ATOM 659 C CA . PRO A 1 79 ? -14.359 4.524 7.805 1.00 86.62 79 PRO A CA 1
ATOM 660 C C . PRO A 1 79 ? -15.529 3.905 7.034 1.00 86.62 79 PRO A C 1
ATOM 662 O O . PRO A 1 79 ? -16.456 4.611 6.632 1.00 86.62 79 PRO A O 1
ATOM 665 N N . VAL A 1 80 ? -15.481 2.591 6.832 1.00 87.62 80 VAL A N 1
ATOM 666 C CA . VAL A 1 80 ? -16.539 1.806 6.184 1.00 87.62 80 VAL A CA 1
ATOM 667 C C . VAL A 1 80 ? -16.797 0.569 7.036 1.00 87.62 80 VAL A C 1
ATOM 669 O O . VAL A 1 80 ? -15.856 -0.048 7.536 1.00 87.62 80 VAL A O 1
ATOM 672 N N . ASN A 1 81 ? -18.067 0.201 7.194 1.00 86.19 81 ASN A N 1
ATOM 673 C CA . ASN A 1 81 ? -18.440 -1.064 7.817 1.00 86.19 81 ASN A CA 1
ATOM 674 C C . ASN A 1 81 ? -18.194 -2.189 6.812 1.00 86.19 81 ASN A C 1
ATOM 676 O O . ASN A 1 81 ? -18.934 -2.326 5.840 1.00 86.19 81 ASN A O 1
ATOM 680 N N . LEU A 1 82 ? -17.135 -2.961 7.039 1.00 85.44 82 LEU A N 1
ATOM 681 C CA . LEU A 1 82 ? -16.788 -4.129 6.240 1.00 85.44 82 LEU A CA 1
ATOM 682 C C . LEU A 1 82 ? -17.068 -5.389 7.054 1.00 85.44 82 LEU A C 1
ATOM 684 O O . LEU A 1 82 ? -16.663 -5.478 8.215 1.00 85.44 82 LEU A O 1
ATOM 688 N N . VAL A 1 83 ? -17.734 -6.361 6.434 1.00 85.94 83 VAL A N 1
ATOM 689 C CA . VAL A 1 83 ? -17.785 -7.726 6.963 1.00 85.94 83 VAL A CA 1
ATOM 690 C C . VAL A 1 83 ? -16.397 -8.321 6.761 1.00 85.94 83 VAL A C 1
ATOM 692 O O . VAL A 1 83 ? -15.888 -8.335 5.643 1.00 85.94 83 VAL A O 1
ATOM 695 N N . LYS A 1 84 ? -15.758 -8.734 7.852 1.00 84.94 84 LYS A N 1
ATOM 696 C CA . LYS A 1 84 ? -14.412 -9.302 7.837 1.00 84.94 84 LYS A CA 1
ATOM 697 C C . LYS A 1 84 ? -14.311 -10.419 8.858 1.00 84.94 84 LYS A C 1
ATOM 699 O O . LYS A 1 84 ? -14.926 -10.340 9.921 1.00 84.94 84 LYS A O 1
ATOM 704 N N . GLU A 1 85 ? -13.490 -11.404 8.538 1.00 86.62 85 GLU A N 1
ATOM 705 C CA . GLU A 1 85 ? -13.106 -12.478 9.444 1.00 86.62 85 GLU A CA 1
ATOM 706 C C . GLU A 1 85 ? -11.684 -12.218 9.941 1.00 86.62 85 GLU A C 1
ATOM 708 O O . GLU A 1 85 ? -10.836 -11.702 9.207 1.00 86.62 85 GLU A O 1
ATOM 713 N N . SER A 1 86 ? -11.436 -12.515 11.214 1.00 83.75 86 SER A N 1
ATOM 714 C CA . SER A 1 86 ? -10.085 -12.476 11.765 1.00 83.75 86 SER A CA 1
ATOM 715 C C . SER A 1 86 ? -9.398 -13.789 11.427 1.00 83.75 86 SER A C 1
ATOM 717 O O . SER A 1 86 ? -9.934 -14.853 11.719 1.00 83.75 86 SER A O 1
ATOM 719 N N . ILE A 1 87 ? -8.221 -13.702 10.821 1.00 78.69 87 ILE A N 1
ATOM 720 C CA . ILE A 1 87 ? -7.345 -14.855 10.631 1.00 78.69 87 ILE A CA 1
ATOM 721 C C . ILE A 1 87 ? -6.527 -14.977 11.923 1.00 78.69 87 ILE A C 1
ATOM 723 O O . ILE A 1 87 ? -5.844 -14.017 12.286 1.00 78.69 87 ILE A O 1
ATOM 727 N N . GLU A 1 88 ? -6.680 -16.093 12.640 1.00 63.09 88 GLU A N 1
ATOM 728 C CA . GLU A 1 88 ? -5.878 -16.441 13.829 1.00 63.09 88 GLU A CA 1
ATOM 729 C C . GLU A 1 88 ? -4.445 -16.855 13.468 1.00 63.09 88 GLU A C 1
ATOM 731 O O . GLU A 1 88 ? -4.251 -17.493 12.405 1.00 63.09 88 GLU A O 1
#

Radius of gyration: 14.83 Å; chains: 1; bounding box: 43×24×40 Å

Secondary structure (DSSP, 8-state):
-GGG---------------PPPTTPPP--SSSTTHHHHHHHH-TT-TTSTTTTTTTHHHH--TT--SPPPPS----SS----------

Organism: NCBI:txid412755

pLDDT: mean 89.38, std 7.44, range [63.09, 97.69]

Foldseek 3Di:
DPVPADFDADDDDDDDDDDDDDPPDDDDDCPDPCNVVVCLQLDCRRPNHVVRRVVCCVQQPDPPDPDGGDRPDDDDPDDDDDDDDDDD

Sequence (88 aa):
LYQGHYLNSVKGEYHLEKKEFPEGTLFIATAQPLANVAAYLLEPESDDGLLVWNFFDRYVVSQWRRELQTYPVYRLLKPVNLVKESIE